Protein AF-A0A3D3T3B0-F1 (afdb_monomer_lite)

Radius of gyration: 12.38 Å; chains: 1; bounding box: 26×22×30 Å

Foldseek 3Di:
DVLQVVQQVQVPPHAAQAEAADCPDPPVVRVVVVVVVVVVLVVCCVRRVRYHYAYDDPPVGPCRDDD

Secondary structure (DSSP, 8-state):
-HHHHHHHHTTTT--EEEEE--TT-S-HHHHHHHHHHHHHHHT-HHHHTTEEEEE-BTTTB--SS--

pLDDT: mean 93.64, std 4.4, range [75.0, 98.0]

Structure (mmCIF, N/CA/C/O backbone):
data_AF-A0A3D3T3B0-F1
#
_entry.id   AF-A0A3D3T3B0-F1
#
loop_
_atom_site.group_PDB
_atom_site.id
_atom_site.type_symbol
_atom_site.label_atom_id
_atom_site.label_alt_id
_atom_site.label_comp_id
_atom_site.label_asym_id
_atom_site.label_entity_id
_atom_site.label_seq_id
_atom_site.pdbx_PDB_ins_code
_atom_site.Cartn_x
_atom_site.Cartn_y
_atom_site.Cartn_z
_atom_site.occupancy
_atom_site.B_iso_or_equiv
_atom_site.auth_seq_id
_atom_site.auth_comp_id
_atom_site.auth_asym_id
_atom_site.auth_atom_id
_atom_site.pdbx_PDB_model_num
ATOM 1 N N . TRP A 1 1 ? 5.940 -0.632 8.340 1.00 78.56 1 TRP A N 1
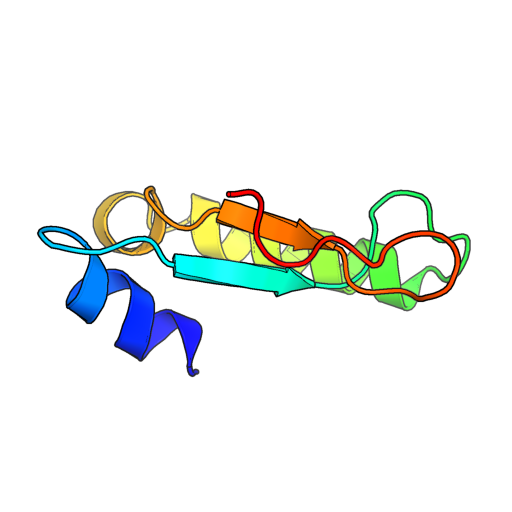ATOM 2 C CA . TRP A 1 1 ? 5.763 0.290 9.469 1.00 78.56 1 TRP A CA 1
ATOM 3 C C . TRP A 1 1 ? 4.475 1.109 9.383 1.00 78.56 1 TRP A C 1
ATOM 5 O O . TRP A 1 1 ? 3.575 0.803 10.142 1.00 78.56 1 TRP A O 1
ATOM 15 N N . TYR A 1 2 ? 4.282 2.063 8.454 1.00 92.88 2 TYR A N 1
ATOM 16 C CA . TYR A 1 2 ? 3.024 2.849 8.417 1.00 92.88 2 TYR A CA 1
ATOM 17 C C . TYR A 1 2 ? 1.753 2.001 8.306 1.00 92.88 2 TYR A C 1
ATOM 19 O O . TYR A 1 2 ? 0.795 2.245 9.029 1.00 92.88 2 TYR A O 1
ATOM 27 N N . THR A 1 3 ? 1.761 0.961 7.471 1.00 94.81 3 THR A N 1
ATOM 28 C CA . THR A 1 3 ? 0.632 0.027 7.360 1.00 94.81 3 THR A CA 1
ATOM 29 C C . THR A 1 3 ? 0.315 -0.672 8.684 1.00 94.81 3 THR A C 1
ATOM 31 O O . THR A 1 3 ? -0.848 -0.905 8.965 1.00 94.81 3 THR A O 1
ATOM 34 N N . GLU A 1 4 ? 1.312 -0.950 9.532 1.00 94.56 4 GLU A N 1
ATOM 35 C CA . GLU A 1 4 ? 1.097 -1.578 10.851 1.00 94.56 4 GLU A CA 1
ATOM 36 C C . GLU A 1 4 ? 0.389 -0.644 11.837 1.00 94.56 4 GLU A C 1
ATOM 38 O O . GLU A 1 4 ? -0.279 -1.115 12.747 1.00 94.56 4 GLU A O 1
ATOM 43 N N . ILE A 1 5 ? 0.522 0.672 11.659 1.00 96.06 5 ILE A N 1
ATOM 44 C CA . ILE A 1 5 ? -0.121 1.675 12.516 1.00 96.06 5 ILE A CA 1
ATOM 45 C C . ILE A 1 5 ? -1.490 2.050 11.949 1.00 96.06 5 ILE A C 1
ATOM 47 O O . ILE A 1 5 ? -2.486 2.085 12.666 1.00 96.06 5 ILE A O 1
ATOM 51 N N . LEU A 1 6 ? -1.545 2.340 10.649 1.00 96.44 6 LEU A N 1
ATOM 52 C CA . LEU A 1 6 ? -2.740 2.869 10.002 1.00 96.44 6 LEU A CA 1
ATOM 53 C C . LEU A 1 6 ? -3.807 1.799 9.772 1.00 96.44 6 LEU A C 1
ATOM 55 O O . LEU A 1 6 ? -4.985 2.129 9.847 1.00 96.44 6 LEU A O 1
ATOM 59 N N . ALA A 1 7 ? -3.431 0.541 9.511 1.00 96.12 7 ALA A N 1
ATOM 60 C CA . ALA A 1 7 ? -4.408 -0.522 9.283 1.00 96.12 7 ALA A CA 1
ATOM 61 C C . ALA A 1 7 ? -5.321 -0.751 10.502 1.00 96.12 7 ALA A C 1
ATOM 63 O O . ALA A 1 7 ? -6.535 -0.659 10.324 1.00 96.12 7 ALA A O 1
ATOM 64 N N . PRO A 1 8 ? -4.805 -0.941 11.737 1.00 95.06 8 PRO A N 1
ATOM 65 C CA . PRO A 1 8 ? -5.672 -1.063 12.907 1.00 95.06 8 PRO A CA 1
ATOM 66 C C . PRO A 1 8 ? -6.376 0.254 13.253 1.00 95.06 8 PRO A C 1
ATOM 68 O O . PRO A 1 8 ? -7.552 0.241 13.603 1.00 95.06 8 PRO A O 1
ATOM 71 N N . LEU A 1 9 ? -5.700 1.403 13.113 1.00 96.31 9 LEU A N 1
ATOM 72 C CA . LEU A 1 9 ? -6.290 2.710 13.432 1.00 96.31 9 LEU A CA 1
ATOM 73 C C . LEU A 1 9 ? -7.512 3.036 12.557 1.00 96.31 9 LEU A C 1
ATOM 75 O O . LEU A 1 9 ? -8.478 3.628 13.034 1.00 96.31 9 LEU A O 1
ATOM 79 N N . LEU A 1 10 ? -7.463 2.664 11.277 1.00 95.19 10 LEU A N 1
ATOM 80 C CA . LEU A 1 10 ? -8.517 2.934 10.298 1.00 95.19 10 LEU A CA 1
ATOM 81 C C . LEU A 1 10 ? -9.487 1.761 10.122 1.00 95.19 10 LEU A C 1
ATOM 83 O O . LEU A 1 10 ? -10.404 1.878 9.312 1.00 95.19 10 LEU A O 1
ATOM 87 N N . HIS A 1 11 ? -9.313 0.657 10.858 1.00 92.69 11 HIS A N 1
ATOM 88 C CA . HIS A 1 11 ? -10.069 -0.578 10.654 1.00 92.69 11 HIS A CA 1
ATOM 89 C C . HIS A 1 11 ? -11.589 -0.343 10.692 1.00 92.69 11 HIS A C 1
ATOM 91 O O . HIS A 1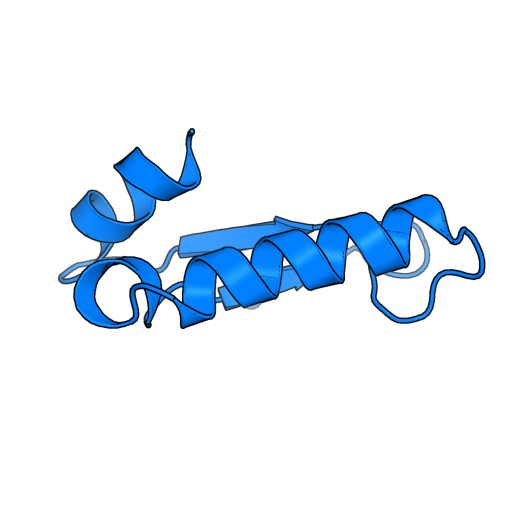 11 ? -12.296 -0.701 9.748 1.00 92.69 11 HIS A O 1
ATOM 97 N N . ASP A 1 12 ? -12.088 0.330 11.733 1.00 91.44 12 ASP A N 1
ATOM 98 C CA . ASP A 1 12 ? -13.533 0.477 11.956 1.00 91.44 12 ASP A CA 1
ATOM 99 C C . ASP A 1 12 ? -14.147 1.686 11.240 1.00 91.44 12 ASP A C 1
ATOM 101 O O . ASP A 1 12 ? -15.294 1.641 10.795 1.00 91.44 12 ASP A O 1
ATOM 105 N N . LYS A 1 13 ? -13.404 2.796 11.158 1.00 91.25 13 LYS A N 1
ATOM 106 C CA . LYS A 1 13 ? -13.914 4.101 10.694 1.00 91.25 13 LYS A CA 1
ATOM 107 C C . LYS A 1 13 ? -13.008 4.746 9.652 1.00 91.25 13 LYS A C 1
ATOM 109 O O . LYS A 1 13 ? -12.759 5.949 9.682 1.00 91.25 13 LYS A O 1
ATOM 114 N N . GLY A 1 14 ? -12.511 3.941 8.727 1.00 92.69 14 GLY A N 1
ATOM 115 C CA . GLY A 1 14 ? -11.675 4.421 7.646 1.00 92.69 14 GLY A CA 1
ATOM 116 C C . GLY A 1 14 ? -11.454 3.376 6.569 1.00 92.69 14 GLY A C 1
ATOM 117 O O . GLY A 1 14 ? -12.022 2.281 6.579 1.00 92.69 14 GLY A O 1
ATOM 118 N N . LYS A 1 15 ? -10.618 3.765 5.614 1.00 93.56 15 LYS A N 1
ATOM 119 C CA . LYS A 1 15 ? -10.143 2.909 4.539 1.00 93.56 15 LYS A CA 1
ATOM 120 C C . LYS A 1 15 ? -8.677 3.225 4.305 1.00 93.56 15 LYS A C 1
ATOM 122 O O . LYS A 1 15 ? -8.324 4.387 4.106 1.00 93.56 15 LYS A O 1
ATOM 127 N N . LEU A 1 16 ? -7.828 2.206 4.376 1.00 96.25 16 LEU A N 1
ATOM 128 C CA . LEU A 1 16 ? -6.405 2.359 4.108 1.00 96.25 16 LEU A CA 1
ATOM 129 C C . LEU A 1 16 ? -6.102 1.872 2.694 1.00 96.25 16 LEU A C 1
ATOM 131 O O . LEU A 1 16 ? -6.116 0.671 2.438 1.00 96.25 16 LEU A O 1
ATOM 135 N N . TYR A 1 17 ? -5.782 2.816 1.812 1.00 96.44 17 TYR A N 1
ATOM 136 C CA . TYR A 1 17 ? -5.175 2.529 0.518 1.00 96.44 17 TYR A CA 1
ATOM 137 C C . TYR A 1 17 ? -3.650 2.523 0.662 1.00 96.44 17 TYR A C 1
ATOM 139 O O . TYR A 1 17 ? -3.051 3.529 1.048 1.00 96.44 17 TYR A O 1
ATOM 147 N N . ALA A 1 18 ? -3.018 1.390 0.372 1.00 96.25 18 ALA A N 1
ATOM 148 C CA . ALA A 1 18 ? -1.571 1.232 0.386 1.00 96.25 18 ALA A CA 1
ATOM 149 C C . ALA A 1 18 ? -1.042 1.234 -1.052 1.00 96.25 18 ALA A C 1
ATOM 151 O O . ALA A 1 18 ? -1.077 0.216 -1.740 1.00 96.25 18 ALA A O 1
ATOM 152 N N . ALA A 1 19 ? -0.535 2.385 -1.490 1.00 95.44 19 ALA A N 1
ATOM 153 C CA . ALA A 1 19 ? 0.104 2.521 -2.791 1.00 95.44 19 ALA A CA 1
ATOM 154 C C . ALA A 1 19 ? 1.397 1.694 -2.843 1.00 95.44 19 ALA A C 1
ATOM 156 O O . ALA A 1 19 ? 2.293 1.884 -2.016 1.00 95.44 19 ALA A O 1
ATOM 157 N N . HIS A 1 20 ? 1.511 0.807 -3.824 1.00 95.88 20 HIS A N 1
ATOM 158 C CA . HIS A 1 20 ? 2.670 -0.052 -4.025 1.00 95.88 20 HIS A CA 1
ATOM 159 C C . HIS A 1 20 ? 3.079 -0.102 -5.505 1.00 95.88 20 HIS A C 1
ATOM 161 O O . HIS A 1 20 ? 2.430 0.473 -6.379 1.00 95.88 20 HIS A O 1
ATOM 167 N N . PHE A 1 21 ? 4.178 -0.792 -5.803 1.00 96.00 21 PHE A N 1
ATOM 168 C CA . PHE A 1 21 ? 4.563 -1.093 -7.180 1.00 96.00 21 PHE A CA 1
ATOM 169 C C . PHE A 1 21 ? 3.488 -1.906 -7.914 1.00 96.00 21 PHE A C 1
ATOM 171 O O . PHE A 1 21 ? 2.772 -2.680 -7.267 1.00 96.00 21 PHE A O 1
ATOM 178 N N . PRO A 1 22 ? 3.373 -1.749 -9.242 1.00 94.00 22 PRO A N 1
ATOM 179 C CA . PRO A 1 22 ? 2.374 -2.452 -10.019 1.00 94.00 22 PRO A CA 1
ATOM 180 C C . PRO A 1 22 ? 2.793 -3.904 -10.314 1.00 94.00 22 PRO A C 1
ATOM 182 O O . PRO A 1 22 ? 3.990 -4.212 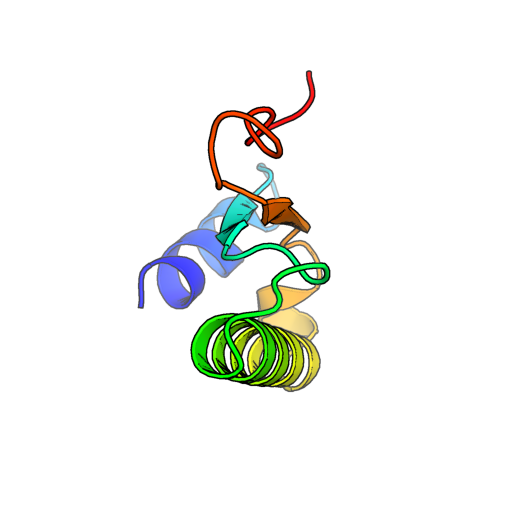-10.353 1.00 94.00 22 PRO A O 1
ATOM 185 N N . PRO A 1 23 ? 1.821 -4.809 -10.517 1.00 92.44 23 PRO A N 1
ATOM 186 C CA . PRO A 1 23 ? 2.078 -6.225 -10.765 1.00 92.44 23 PRO A CA 1
ATOM 187 C C . PRO A 1 23 ? 2.601 -6.502 -12.180 1.00 92.44 23 PRO A C 1
ATOM 189 O O . PRO A 1 23 ? 3.220 -7.538 -12.399 1.00 92.44 23 PRO A O 1
ATOM 192 N N . ASP A 1 24 ? 2.371 -5.587 -13.121 1.00 92.94 24 ASP A N 1
ATOM 193 C CA . ASP A 1 24 ? 2.743 -5.679 -14.538 1.00 92.94 24 ASP A CA 1
ATOM 194 C C . ASP A 1 24 ? 4.128 -5.080 -14.843 1.00 92.94 24 ASP A C 1
ATOM 196 O O . ASP A 1 24 ? 4.464 -4.827 -15.996 1.00 92.94 24 ASP A O 1
ATOM 200 N N . SER A 1 25 ? 4.951 -4.842 -13.817 1.00 91.88 25 SER A N 1
ATOM 201 C CA . SER 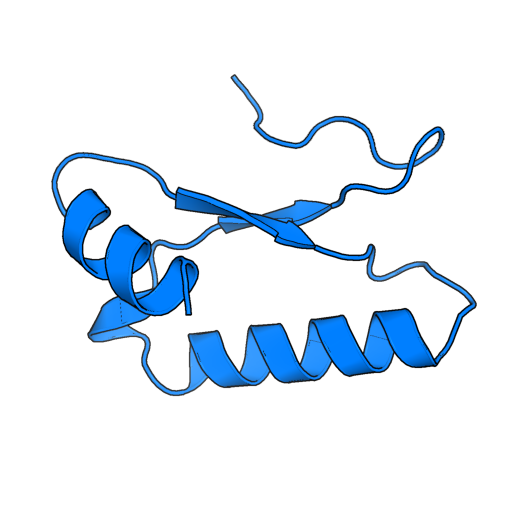A 1 25 ? 6.307 -4.335 -14.013 1.00 91.88 25 SER A CA 1
ATOM 202 C C . SER A 1 25 ? 7.272 -5.428 -14.475 1.00 91.88 25 SER A C 1
ATOM 204 O O . SER A 1 25 ? 7.432 -6.449 -13.807 1.00 91.88 25 SER A O 1
ATOM 206 N N . ASP A 1 26 ? 8.044 -5.141 -15.524 1.00 93.12 26 ASP A N 1
ATOM 207 C CA . ASP A 1 26 ? 9.174 -5.979 -15.957 1.00 93.12 26 ASP A CA 1
ATOM 208 C C . ASP A 1 26 ? 10.375 -5.924 -14.989 1.00 93.12 26 ASP A C 1
ATOM 210 O O . ASP A 1 26 ? 11.343 -6.682 -15.102 1.00 93.12 26 ASP A O 1
ATOM 214 N N . ILE A 1 27 ? 10.338 -5.025 -13.999 1.00 95.12 27 ILE A N 1
ATOM 215 C CA . ILE A 1 27 ? 11.385 -4.890 -12.991 1.00 95.12 27 ILE A CA 1
ATOM 216 C C . ILE A 1 27 ? 11.148 -5.940 -11.906 1.00 95.12 27 ILE A C 1
ATOM 218 O O . ILE A 1 27 ? 10.339 -5.758 -10.998 1.00 95.12 27 ILE A O 1
ATOM 222 N N . GLY A 1 28 ? 11.926 -7.024 -11.929 1.00 95.50 28 GLY A N 1
ATOM 223 C CA . GLY A 1 28 ? 11.750 -8.137 -10.987 1.00 95.50 28 GLY A CA 1
ATOM 224 C C . GLY A 1 28 ? 11.821 -7.762 -9.496 1.00 95.50 28 GLY A C 1
ATOM 225 O O . GLY A 1 28 ? 11.292 -8.480 -8.654 1.00 95.50 28 GLY A O 1
ATOM 226 N N . PHE A 1 29 ? 12.463 -6.649 -9.127 1.00 95.75 29 PHE A N 1
ATOM 227 C CA . PHE A 1 29 ? 12.420 -6.144 -7.748 1.00 95.75 29 PHE A CA 1
ATOM 228 C C . PHE A 1 29 ? 11.011 -5.685 -7.336 1.00 95.75 29 PHE A C 1
ATOM 230 O O . PHE A 1 29 ? 10.600 -5.951 -6.209 1.00 95.75 29 PHE A O 1
ATOM 237 N N . TYR A 1 30 ? 10.262 -5.051 -8.239 1.00 96.19 30 TYR A N 1
ATOM 238 C CA . TYR A 1 30 ? 8.928 -4.512 -7.966 1.00 96.19 30 TYR A CA 1
ATOM 239 C C . TYR A 1 30 ? 7.919 -5.625 -7.720 1.00 96.19 30 TYR A C 1
ATOM 241 O O . TYR A 1 30 ? 7.197 -5.591 -6.724 1.00 96.19 30 TYR A O 1
ATOM 249 N N . THR A 1 31 ? 7.934 -6.650 -8.570 1.00 95.56 31 THR A N 1
ATOM 250 C CA . THR A 1 31 ? 7.053 -7.813 -8.434 1.00 95.56 31 THR A CA 1
ATOM 251 C C . THR A 1 31 ? 7.359 -8.605 -7.165 1.00 95.56 31 THR A C 1
ATOM 253 O O . THR A 1 31 ? 6.438 -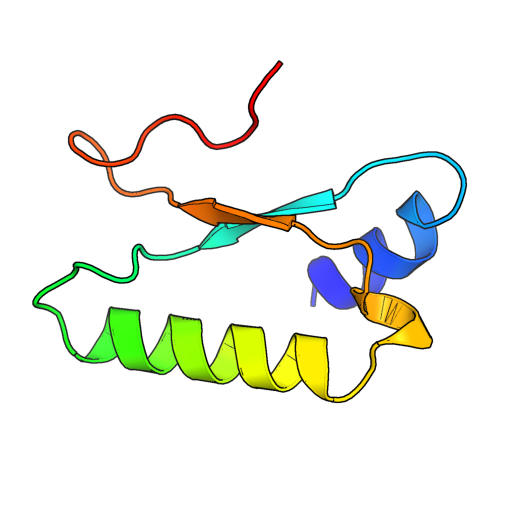8.960 -6.427 1.00 95.56 31 THR A O 1
ATOM 256 N N . ARG A 1 32 ? 8.644 -8.808 -6.831 1.00 97.19 32 ARG A N 1
ATOM 257 C CA . ARG A 1 32 ? 9.045 -9.435 -5.559 1.00 97.19 32 ARG A CA 1
ATOM 258 C C . ARG A 1 32 ? 8.594 -8.623 -4.349 1.00 97.19 32 ARG A C 1
ATOM 260 O O . ARG A 1 32 ? 8.023 -9.193 -3.427 1.00 97.19 32 ARG A O 1
ATOM 267 N N . ALA A 1 33 ? 8.812 -7.308 -4.359 1.00 97.31 33 ALA A N 1
ATOM 268 C CA . ALA A 1 33 ? 8.402 -6.441 -3.260 1.00 97.31 33 ALA A CA 1
ATOM 269 C C . ALA A 1 33 ? 6.876 -6.434 -3.076 1.00 97.31 33 ALA A C 1
ATOM 271 O O . ALA A 1 33 ? 6.407 -6.530 -1.945 1.00 97.31 33 ALA A O 1
ATOM 272 N N . LEU A 1 34 ? 6.107 -6.371 -4.170 1.00 97.00 34 LEU A N 1
ATOM 273 C CA . LEU A 1 34 ? 4.645 -6.458 -4.131 1.00 97.00 34 LEU A CA 1
ATOM 274 C C . LEU A 1 34 ? 4.177 -7.804 -3.565 1.00 97.00 34 LEU A C 1
ATOM 276 O O . LEU A 1 34 ? 3.307 -7.832 -2.701 1.00 97.00 34 LEU A O 1
ATOM 280 N N . THR A 1 35 ? 4.787 -8.905 -4.009 1.00 97.38 35 THR A N 1
ATOM 281 C CA . THR A 1 35 ? 4.466 -10.255 -3.520 1.00 97.38 35 THR A CA 1
ATOM 282 C C . THR A 1 35 ? 4.712 -10.353 -2.017 1.00 97.38 35 THR A C 1
ATOM 284 O O . THR A 1 35 ? 3.794 -10.663 -1.268 1.00 97.38 35 THR A O 1
ATOM 287 N N . SER A 1 36 ? 5.904 -9.967 -1.548 1.00 97.62 36 SER A N 1
ATOM 288 C CA . SER A 1 36 ? 6.227 -9.994 -0.116 1.00 97.62 36 SER A CA 1
ATOM 289 C C . SER A 1 36 ? 5.330 -9.076 0.720 1.00 97.62 36 SER A C 1
ATOM 291 O O . SER A 1 36 ? 5.036 -9.385 1.876 1.00 97.62 36 SER A O 1
ATOM 293 N N . PHE A 1 37 ? 4.887 -7.947 0.161 1.00 97.31 37 PHE A N 1
ATOM 294 C CA . PHE A 1 37 ? 3.928 -7.074 0.830 1.00 97.31 37 PHE A CA 1
ATOM 295 C C . PHE A 1 37 ? 2.556 -7.747 0.960 1.00 97.31 37 PHE A C 1
ATOM 297 O O . PHE A 1 37 ? 2.004 -7.779 2.058 1.00 97.31 37 PHE A O 1
ATOM 304 N N . ASN A 1 38 ? 2.044 -8.346 -0.115 1.00 97.31 38 ASN A N 1
ATOM 305 C CA . ASN A 1 38 ? 0.770 -9.067 -0.104 1.00 97.31 38 ASN A CA 1
ATOM 306 C C . ASN A 1 38 ? 0.798 -10.274 0.843 1.00 97.31 38 ASN A C 1
ATOM 308 O O . ASN A 1 38 ? -0.135 -10.444 1.628 1.00 97.31 38 ASN A O 1
ATOM 312 N N . ASP A 1 39 ? 1.886 -11.047 0.846 1.00 98.00 39 ASP A N 1
ATOM 313 C CA . ASP A 1 39 ? 2.075 -12.179 1.760 1.00 98.00 39 ASP A CA 1
ATOM 314 C C . ASP A 1 39 ? 2.011 -11.727 3.225 1.00 98.00 39 ASP A C 1
ATOM 316 O O . ASP A 1 39 ? 1.366 -12.361 4.062 1.00 98.00 39 ASP A O 1
ATOM 320 N N . LYS A 1 40 ? 2.624 -10.579 3.545 1.00 96.38 40 LYS A N 1
ATOM 321 C CA . LYS A 1 40 ? 2.561 -9.990 4.887 1.00 96.38 40 LYS A CA 1
ATOM 322 C C . LYS A 1 40 ? 1.132 -9.620 5.295 1.00 96.38 40 LYS A C 1
ATOM 324 O O . LYS A 1 40 ? 0.771 -9.840 6.453 1.00 96.38 40 LYS A O 1
ATOM 329 N N . LEU A 1 41 ? 0.347 -9.025 4.393 1.00 96.94 41 LEU A N 1
ATOM 330 C CA . LEU A 1 41 ? -1.046 -8.669 4.686 1.00 96.94 41 LEU A CA 1
ATOM 331 C C . LEU A 1 41 ? -1.888 -9.934 4.894 1.00 96.94 41 LEU A C 1
ATOM 333 O O . LEU A 1 41 ? -2.624 -10.029 5.875 1.00 96.94 41 LEU A O 1
ATOM 337 N N . ALA A 1 42 ? -1.711 -10.930 4.022 1.00 97.12 42 ALA A N 1
ATOM 338 C CA . ALA A 1 42 ? -2.416 -12.206 4.089 1.00 97.12 42 ALA A CA 1
ATOM 339 C C . ALA A 1 42 ? -2.088 -13.012 5.357 1.00 97.12 42 ALA A C 1
ATOM 341 O O . ALA A 1 42 ? -2.941 -13.747 5.847 1.00 97.12 42 ALA A O 1
ATOM 342 N N . ALA A 1 43 ? -0.885 -12.855 5.919 1.00 97.50 43 ALA A N 1
ATOM 343 C CA . ALA A 1 43 ? -0.478 -13.544 7.142 1.00 97.50 43 ALA A CA 1
ATOM 344 C C . ALA A 1 43 ? -1.229 -13.081 8.407 1.00 97.50 43 ALA A C 1
ATOM 346 O O . ALA A 1 43 ? -1.269 -13.830 9.378 1.00 97.50 43 ALA A O 1
ATOM 347 N N . ASN A 1 44 ? -1.810 -11.872 8.424 1.00 96.00 44 ASN A N 1
ATOM 348 C CA . ASN A 1 44 ? -2.564 -11.346 9.573 1.00 96.00 44 ASN A CA 1
ATOM 349 C C . ASN A 1 44 ? -3.866 -10.658 9.116 1.00 96.00 44 ASN A C 1
ATOM 351 O O . ASN A 1 44 ? -3.970 -9.425 9.180 1.00 96.00 44 ASN A O 1
ATOM 355 N N . PRO A 1 45 ? -4.870 -11.427 8.655 1.00 95.31 45 PRO A N 1
ATOM 356 C CA . PRO A 1 45 ? -6.106 -10.872 8.106 1.00 95.31 45 PRO A CA 1
ATOM 357 C C . PRO A 1 45 ? -6.908 -10.059 9.133 1.00 95.31 45 PRO A C 1
ATOM 359 O O . PRO A 1 45 ? -7.555 -9.091 8.748 1.00 95.31 45 PRO A O 1
ATOM 362 N N . ASP A 1 46 ? -6.803 -10.367 10.428 1.00 94.44 46 ASP A N 1
ATOM 363 C CA . ASP A 1 46 ? -7.484 -9.613 11.494 1.00 94.44 46 ASP A CA 1
ATOM 364 C C . ASP A 1 46 ? -7.000 -8.156 11.603 1.00 94.44 46 ASP A C 1
ATOM 366 O O . ASP A 1 46 ? -7.745 -7.279 12.030 1.00 94.44 46 ASP A O 1
ATOM 370 N N . VAL A 1 47 ? -5.751 -7.881 11.210 1.00 94.00 47 VAL A N 1
ATOM 371 C CA . VAL A 1 47 ? -5.163 -6.530 11.243 1.00 94.00 47 VAL A CA 1
ATOM 372 C C . VAL A 1 47 ? -5.221 -5.875 9.864 1.00 94.00 47 VAL A C 1
ATOM 374 O O . VAL A 1 47 ? -5.477 -4.676 9.754 1.00 94.00 47 VAL A O 1
ATOM 377 N N . TYR A 1 48 ? -4.969 -6.647 8.803 1.00 96.44 48 TYR A N 1
ATOM 378 C CA . TYR A 1 48 ? -4.747 -6.121 7.454 1.00 96.44 48 TYR A CA 1
ATOM 379 C C . TYR A 1 48 ? -5.860 -6.422 6.451 1.00 96.44 48 TYR A C 1
ATOM 381 O O . TYR A 1 48 ? -5.794 -5.932 5.326 1.00 96.44 48 TYR A O 1
ATOM 389 N N . GLY A 1 49 ? -6.894 -7.179 6.819 1.00 93.12 49 GLY A N 1
ATOM 390 C CA . GLY A 1 49 ? -7.927 -7.652 5.889 1.00 93.12 49 GLY A CA 1
ATOM 391 C C . GLY A 1 49 ? -8.755 -6.550 5.218 1.00 93.12 49 GLY A C 1
ATOM 392 O O . GLY A 1 49 ? -9.464 -6.819 4.255 1.00 93.12 49 GLY A O 1
ATOM 393 N N . ARG A 1 50 ? -8.657 -5.305 5.703 1.00 95.44 50 ARG A N 1
ATOM 394 C CA . ARG A 1 50 ? -9.326 -4.117 5.141 1.00 95.44 50 ARG A CA 1
ATOM 395 C C . ARG A 1 50 ? -8.383 -3.175 4.383 1.00 95.44 50 ARG A C 1
ATOM 397 O O . ARG A 1 50 ? -8.806 -2.097 3.968 1.00 95.44 50 ARG A O 1
ATOM 404 N N . VAL A 1 51 ? -7.108 -3.538 4.241 1.00 96.56 51 VAL A N 1
ATOM 405 C CA . VAL A 1 51 ? -6.133 -2.762 3.467 1.00 96.56 51 VAL A CA 1
ATOM 406 C C . VAL A 1 51 ? -6.348 -3.035 1.984 1.00 96.56 51 VAL A C 1
ATOM 408 O O . VAL A 1 51 ? -6.305 -4.184 1.553 1.00 96.56 51 VAL A O 1
ATOM 411 N N . GLU A 1 52 ? -6.527 -1.980 1.193 1.00 96.19 52 GLU A N 1
ATOM 412 C CA . GLU A 1 52 ? -6.571 -2.086 -0.265 1.00 96.19 52 GLU A CA 1
ATOM 413 C C . GLU A 1 52 ? -5.229 -1.675 -0.859 1.00 96.19 52 GLU A C 1
ATOM 415 O O . GLU A 1 52 ? -4.766 -0.547 -0.677 1.00 96.19 52 GLU A O 1
ATOM 420 N N . VAL A 1 53 ? -4.590 -2.600 -1.571 1.00 95.88 53 VAL A N 1
ATOM 421 C CA . VAL A 1 53 ? -3.343 -2.321 -2.283 1.00 95.88 53 VAL A CA 1
ATOM 422 C C . VAL A 1 53 ? -3.681 -1.694 -3.627 1.00 95.88 53 VAL A C 1
ATOM 424 O O . VAL A 1 53 ? -4.391 -2.286 -4.436 1.00 95.88 53 VAL A O 1
ATOM 427 N N . THR A 1 54 ? -3.168 -0.493 -3.860 1.00 95.69 54 THR A N 1
ATOM 428 C CA . THR A 1 54 ? -3.276 0.220 -5.138 1.00 95.69 54 THR A CA 1
ATOM 429 C C . THR A 1 54 ? -1.890 0.416 -5.727 1.00 95.69 54 THR A C 1
ATOM 431 O O . THR A 1 54 ? -0.882 0.139 -5.074 1.00 95.69 54 THR A O 1
ATOM 434 N N . HIS A 1 55 ? -1.810 0.877 -6.973 1.00 94.69 55 HIS A N 1
ATOM 435 C CA . HIS A 1 55 ? -0.539 0.964 -7.680 1.00 94.69 55 HIS A CA 1
ATOM 436 C C . HIS A 1 55 ? -0.170 2.404 -8.021 1.00 94.69 55 HIS A C 1
ATOM 438 O O . HIS A 1 55 ? -0.992 3.168 -8.524 1.00 94.69 55 HIS A O 1
ATOM 444 N N . LEU A 1 56 ? 1.087 2.764 -7.749 1.00 92.62 56 LEU A N 1
ATOM 445 C CA . LEU A 1 56 ? 1.652 4.067 -8.083 1.00 92.62 56 LEU A CA 1
ATOM 446 C C . LEU A 1 56 ? 2.922 3.892 -8.913 1.00 92.62 56 LEU A C 1
ATOM 448 O O . LEU A 1 56 ? 3.991 3.566 -8.400 1.00 92.62 56 LEU A O 1
ATOM 452 N N . TYR A 1 57 ? 2.783 4.132 -10.208 1.00 92.19 57 TYR A N 1
ATOM 453 C CA . TYR A 1 57 ? 3.854 4.110 -11.192 1.00 92.19 57 TYR A CA 1
ATOM 454 C C . TYR A 1 57 ? 3.464 4.952 -12.418 1.00 92.19 57 TYR A C 1
ATOM 456 O O . TYR A 1 57 ? 3.004 4.418 -13.433 1.00 92.19 57 TYR A O 1
ATOM 464 N N . PRO A 1 58 ? 3.585 6.287 -12.341 1.00 88.75 58 PRO A N 1
ATOM 465 C CA . PRO A 1 58 ? 3.245 7.154 -13.459 1.00 88.75 58 PRO A CA 1
ATOM 466 C C . PRO A 1 58 ? 4.164 6.909 -14.672 1.00 88.75 58 PRO A C 1
ATOM 468 O O . PRO A 1 58 ? 5.357 6.665 -14.487 1.00 88.75 58 PRO A O 1
ATOM 471 N N . PRO A 1 59 ? 3.644 7.017 -15.909 1.00 89.62 59 PRO A N 1
ATOM 472 C CA . PRO A 1 59 ? 2.285 7.452 -16.247 1.00 89.62 59 PRO A CA 1
ATOM 473 C C . PRO A 1 59 ? 1.228 6.334 -16.229 1.00 89.62 59 PRO A C 1
ATOM 475 O O . PRO A 1 59 ? 0.043 6.647 -16.253 1.00 89.62 59 PRO A O 1
ATOM 478 N N . ALA A 1 60 ? 1.630 5.060 -16.186 1.00 88.69 60 ALA A N 1
ATOM 479 C CA . ALA A 1 60 ? 0.723 3.918 -16.342 1.00 88.69 60 ALA A CA 1
ATOM 480 C C . ALA A 1 60 ? -0.236 3.728 -15.151 1.00 88.69 60 ALA A C 1
ATOM 482 O O . ALA A 1 60 ? -1.405 3.409 -15.342 1.00 88.69 60 ALA A O 1
ATOM 483 N N . HIS A 1 61 ? 0.242 3.978 -13.931 1.00 88.25 61 HIS A N 1
ATOM 484 C CA . HIS A 1 61 ? -0.503 3.778 -12.688 1.00 88.25 61 HIS A CA 1
ATOM 485 C C . HIS A 1 61 ? -0.486 5.066 -11.860 1.00 88.25 61 HIS A C 1
ATOM 487 O O . HIS A 1 61 ? 0.499 5.375 -11.190 1.00 88.25 61 HIS A O 1
ATOM 493 N N . SER A 1 62 ? -1.551 5.862 -11.939 1.00 88.12 62 SER A N 1
ATOM 494 C CA . SER A 1 62 ? -1.652 7.166 -11.256 1.00 88.12 62 SER A CA 1
ATOM 495 C C . SER A 1 62 ? -2.857 7.286 -10.320 1.00 88.12 62 SER A C 1
ATOM 497 O O . SER A 1 62 ? -2.928 8.221 -9.521 1.00 88.12 62 SER A O 1
ATOM 499 N N . GLN A 1 63 ? -3.788 6.331 -10.368 1.00 87.06 63 GLN A N 1
ATOM 500 C CA . GLN A 1 63 ? -4.966 6.312 -9.508 1.00 87.06 63 GLN A CA 1
ATOM 501 C C . GLN A 1 63 ? -4.656 5.597 -8.185 1.00 87.06 63 GLN A C 1
ATOM 503 O O . GLN A 1 6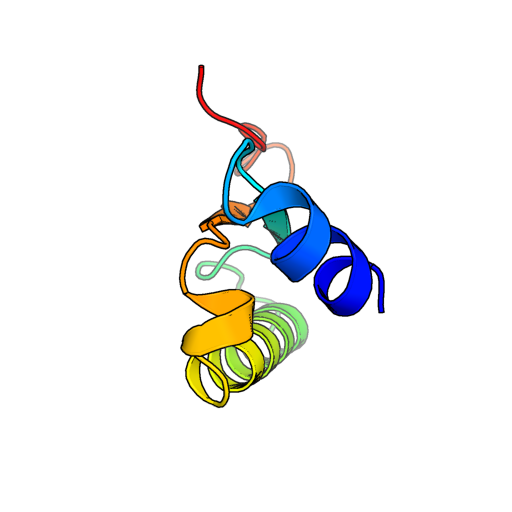3 ? -4.848 4.393 -8.042 1.00 87.06 63 GLN A O 1
ATOM 508 N N . ILE A 1 64 ? -4.166 6.360 -7.207 1.00 86.81 64 ILE A N 1
ATOM 509 C CA . ILE A 1 64 ? -3.715 5.828 -5.909 1.00 86.81 64 ILE A CA 1
ATOM 510 C C . ILE A 1 64 ? -4.888 5.523 -4.962 1.00 86.81 64 ILE A C 1
ATOM 512 O O . ILE A 1 64 ? -4.801 4.617 -4.138 1.00 86.81 64 ILE A O 1
ATOM 516 N N . ALA A 1 65 ? -5.980 6.276 -5.072 1.00 88.56 65 ALA A N 1
ATOM 517 C CA . ALA A 1 65 ? -7.203 6.080 -4.304 1.00 88.56 65 ALA A CA 1
ATOM 518 C C . ALA A 1 65 ? -8.405 6.404 -5.207 1.00 88.56 65 ALA A C 1
ATOM 520 O O . ALA A 1 65 ? -8.562 7.559 -5.612 1.00 88.56 65 ALA A O 1
ATOM 521 N N . PRO A 1 66 ? -9.216 5.404 -5.585 1.00 80.75 66 PRO A N 1
ATOM 522 C CA . PRO A 1 66 ? -10.485 5.637 -6.264 1.00 80.75 66 PRO A CA 1
ATOM 523 C C . PRO A 1 66 ? -11.465 6.441 -5.381 1.00 80.75 66 PRO A C 1
ATOM 525 O O . PRO A 1 66 ? -11.354 6.359 -4.152 1.00 80.75 66 PRO A O 1
ATOM 528 N N . PRO A 1 67 ? -12.381 7.221 -5.992 1.00 75.00 67 PRO A N 1
ATOM 529 C CA . PRO A 1 67 ? -13.385 8.012 -5.275 1.00 75.00 67 PRO A CA 1
ATOM 530 C C . PRO A 1 67 ? -14.386 7.158 -4.489 1.00 75.00 67 PRO A C 1
ATOM 532 O O . PRO A 1 67 ? -14.623 5.992 -4.882 1.00 75.00 67 PRO A O 1
#

Sequence (67 aa):
WYTEILAPLLHDKGKLYAAHFPPDSDIGFYTRALTSFNDKLAANPDVYGRVEVTHLYPPAHSQIAPP